Protein AF-A0A838R7B6-F1 (afdb_monomer_lite)

Structure (mmCIF, N/CA/C/O backbone):
data_AF-A0A838R7B6-F1
#
_entry.id   AF-A0A838R7B6-F1
#
loop_
_atom_site.group_PDB
_atom_site.id
_atom_site.type_symbol
_atom_site.label_atom_id
_atom_site.label_alt_id
_atom_site.label_comp_id
_atom_site.label_asym_id
_atom_site.label_entity_id
_atom_site.label_seq_id
_atom_site.pdbx_PDB_ins_code
_atom_site.Cartn_x
_atom_site.Cartn_y
_atom_site.Cartn_z
_atom_site.occupancy
_atom_site.B_iso_or_equiv
_atom_site.auth_seq_id
_atom_site.auth_comp_id
_atom_site.auth_asym_id
_atom_site.auth_atom_id
_atom_site.pdbx_PDB_model_num
ATOM 1 N N . MET A 1 1 ? -15.690 -4.966 -26.674 1.00 50.19 1 MET A N 1
ATOM 2 C CA . MET A 1 1 ? -14.755 -3.824 -26.614 1.00 50.19 1 MET A CA 1
ATOM 3 C C . MET A 1 1 ? -14.126 -3.841 -25.226 1.00 50.19 1 MET A C 1
ATOM 5 O O . MET A 1 1 ? -14.880 -3.675 -24.275 1.00 50.19 1 MET A O 1
ATOM 9 N N . PRO A 1 2 ? -12.830 -4.163 -25.083 1.00 49.69 2 PRO A N 1
ATOM 10 C CA . PRO A 1 2 ? -12.168 -4.172 -23.780 1.00 49.69 2 PRO A CA 1
ATOM 11 C C . PRO A 1 2 ? -11.951 -2.732 -23.287 1.00 49.69 2 PRO A C 1
ATOM 13 O O . PRO A 1 2 ? -11.841 -1.807 -24.093 1.00 49.69 2 PRO A O 1
ATOM 16 N N . LEU A 1 3 ? -11.970 -2.532 -21.968 1.00 55.59 3 LEU A N 1
ATOM 17 C CA . LEU A 1 3 ? -11.820 -1.220 -21.331 1.00 55.59 3 LEU A CA 1
ATOM 18 C C . LEU A 1 3 ? -10.361 -0.723 -21.442 1.00 55.59 3 LEU A C 1
ATOM 20 O O . LEU A 1 3 ? -9.445 -1.541 -21.375 1.00 55.59 3 LEU A O 1
ATOM 24 N N . PRO A 1 4 ? -10.113 0.597 -21.553 1.00 56.16 4 PRO A N 1
ATOM 25 C CA . PRO A 1 4 ? -8.783 1.178 -21.798 1.00 56.16 4 PRO A CA 1
ATOM 26 C C . PRO A 1 4 ? -7.809 1.104 -20.602 1.00 56.16 4 PRO A C 1
ATOM 28 O O . PRO A 1 4 ? -6.820 1.828 -20.564 1.00 56.16 4 PRO A O 1
ATOM 31 N N . THR A 1 5 ? -8.072 0.259 -19.605 1.00 57.22 5 THR A N 1
ATOM 32 C CA . THR A 1 5 ? -7.290 0.174 -18.360 1.00 57.22 5 THR A CA 1
ATOM 33 C C . THR A 1 5 ? -6.410 -1.072 -18.253 1.00 57.22 5 THR A C 1
ATOM 35 O O . THR A 1 5 ? -5.740 -1.234 -17.239 1.00 57.22 5 THR A O 1
ATOM 38 N N . GLU A 1 6 ? -6.370 -1.928 -19.280 1.00 53.50 6 GLU A N 1
ATOM 39 C CA . GLU A 1 6 ? -5.495 -3.115 -19.329 1.00 53.50 6 GLU A CA 1
ATOM 40 C C . GLU A 1 6 ? -4.292 -2.981 -20.278 1.00 53.50 6 GLU A C 1
ATOM 42 O O . GLU A 1 6 ? -3.620 -3.965 -20.561 1.00 53.50 6 GLU A O 1
ATOM 47 N N . ALA A 1 7 ? -3.923 -1.766 -20.698 1.00 53.91 7 ALA A N 1
ATOM 48 C CA . ALA A 1 7 ? -2.625 -1.502 -21.345 1.00 53.91 7 ALA A CA 1
ATOM 49 C C . ALA A 1 7 ? -1.447 -1.576 -20.337 1.00 53.91 7 ALA A C 1
ATOM 51 O O . ALA A 1 7 ? -0.487 -0.806 -20.377 1.00 53.91 7 ALA A O 1
ATOM 52 N N . GLY A 1 8 ? -1.557 -2.445 -19.331 1.00 58.91 8 GLY A N 1
ATOM 53 C CA . GLY A 1 8 ? -0.621 -2.560 -18.227 1.00 58.91 8 GLY A CA 1
ATOM 54 C C . GLY A 1 8 ? 0.554 -3.441 -18.621 1.00 58.91 8 GLY A C 1
ATOM 55 O O . GLY A 1 8 ? 0.429 -4.658 -18.680 1.00 58.91 8 GLY A O 1
ATOM 56 N N . HIS A 1 9 ? 1.717 -2.827 -18.822 1.00 60.31 9 HIS A N 1
ATOM 57 C CA . HIS A 1 9 ? 3.047 -3.454 -18.776 1.00 60.31 9 HIS A CA 1
ATOM 58 C C . HIS A 1 9 ? 3.456 -4.363 -19.945 1.00 60.31 9 HIS A C 1
ATOM 60 O O . HIS A 1 9 ? 4.614 -4.292 -20.354 1.00 60.31 9 HIS A O 1
ATOM 66 N N . SER A 1 10 ? 2.552 -5.153 -20.530 1.00 66.31 10 SER A N 1
ATOM 67 C CA . SER A 1 10 ? 2.878 -6.023 -21.675 1.00 66.31 10 SER A CA 1
ATOM 68 C C . SER A 1 10 ? 3.423 -5.225 -22.869 1.00 66.31 10 SER A C 1
ATOM 70 O O . SER A 1 10 ? 4.421 -5.610 -23.476 1.00 66.31 10 SER A O 1
ATOM 72 N N . GLU A 1 11 ? 2.847 -4.050 -23.130 1.00 73.69 11 GLU A N 1
ATOM 73 C CA . GLU A 1 11 ? 3.247 -3.157 -24.223 1.00 73.69 11 GLU A CA 1
ATOM 74 C C . GLU A 1 11 ? 4.658 -2.580 -24.045 1.00 73.69 11 GLU A C 1
ATOM 76 O O . GLU A 1 11 ? 5.338 -2.309 -25.031 1.00 73.69 11 GLU A O 1
ATOM 81 N N . LEU A 1 12 ? 5.141 -2.437 -22.804 1.00 76.94 12 LEU A N 1
ATOM 82 C CA . LEU A 1 12 ? 6.475 -1.891 -22.536 1.00 76.94 12 LEU A CA 1
ATOM 83 C C . LEU A 1 12 ? 7.582 -2.844 -22.996 1.00 76.94 12 LEU A C 1
ATOM 85 O O . LEU A 1 12 ? 8.628 -2.388 -23.448 1.00 76.94 12 LEU A O 1
ATOM 89 N N . SER A 1 13 ? 7.342 -4.157 -22.942 1.00 79.06 13 SER A N 1
ATOM 90 C CA . SER A 1 13 ? 8.319 -5.160 -23.384 1.00 79.06 13 SER A CA 1
ATOM 91 C C . SER A 1 13 ? 8.674 -5.037 -24.872 1.00 79.06 13 SER A C 1
ATOM 93 O O . SER A 1 13 ? 9.808 -5.317 -25.255 1.00 79.06 13 SER A O 1
ATOM 95 N N . ALA A 1 14 ? 7.746 -4.541 -25.699 1.00 82.88 14 ALA A N 1
ATOM 96 C CA . ALA A 1 14 ? 7.960 -4.343 -27.132 1.00 82.88 14 ALA A CA 1
ATOM 97 C C . ALA A 1 14 ? 9.038 -3.290 -27.443 1.00 82.88 14 ALA A C 1
ATOM 99 O O . ALA A 1 14 ? 9.562 -3.260 -28.555 1.00 82.88 14 ALA A O 1
ATOM 100 N N . PHE A 1 15 ? 9.380 -2.438 -26.472 1.00 85.62 15 PHE A N 1
ATOM 101 C CA . PHE A 1 15 ? 10.380 -1.387 -26.634 1.00 85.62 15 PHE A CA 1
ATOM 102 C C . PHE A 1 15 ? 11.775 -1.780 -26.111 1.00 85.62 15 PHE A C 1
ATOM 104 O O . PHE A 1 15 ? 12.711 -0.991 -26.251 1.00 85.62 15 PHE A O 1
ATOM 111 N N . ASN A 1 16 ? 11.950 -2.975 -25.526 1.00 88.44 16 ASN A N 1
ATOM 112 C CA . ASN A 1 16 ? 13.246 -3.436 -25.008 1.00 88.44 16 ASN A CA 1
ATOM 113 C C . ASN A 1 16 ? 14.301 -3.546 -26.116 1.00 88.44 16 ASN A C 1
ATOM 115 O O . ASN A 1 16 ? 14.054 -4.103 -27.183 1.00 88.44 16 ASN A O 1
ATOM 119 N N . GLY A 1 17 ? 15.497 -3.020 -25.853 1.00 88.19 17 GLY A N 1
ATOM 120 C CA . GLY A 1 17 ? 16.602 -2.968 -26.808 1.00 88.19 17 GLY A CA 1
ATOM 121 C C . GLY A 1 17 ? 16.557 -1.776 -27.770 1.00 88.19 17 GLY A C 1
ATOM 122 O O . GLY A 1 17 ? 17.510 -1.587 -28.527 1.00 88.19 17 GLY A O 1
ATOM 123 N N . LEU A 1 18 ? 15.507 -0.945 -27.740 1.00 92.69 18 LEU A N 1
ATOM 124 C CA . LEU A 1 18 ? 15.444 0.271 -28.553 1.00 92.69 18 LEU A CA 1
ATOM 125 C C . LEU A 1 18 ? 16.215 1.421 -27.897 1.00 92.69 18 LEU A C 1
ATOM 127 O O . LEU A 1 18 ? 16.094 1.681 -26.698 1.00 92.69 18 LEU A O 1
ATOM 131 N N . THR A 1 19 ? 16.973 2.157 -28.710 1.00 94.50 19 THR A N 1
ATOM 132 C CA . THR A 1 19 ? 17.619 3.403 -28.288 1.00 94.50 19 THR A CA 1
ATOM 133 C C . THR A 1 19 ? 16.595 4.530 -28.251 1.00 94.50 19 THR A C 1
ATOM 135 O O . THR A 1 19 ? 15.920 4.813 -29.242 1.00 94.50 19 THR A O 1
ATOM 138 N N . THR A 1 20 ? 16.487 5.193 -27.106 1.00 89.56 20 THR A N 1
ATOM 139 C CA . THR A 1 20 ? 15.573 6.320 -26.913 1.00 89.56 20 THR A CA 1
ATOM 140 C C . THR A 1 20 ? 16.145 7.620 -27.485 1.00 89.56 20 THR A C 1
ATOM 142 O O . THR A 1 20 ? 17.341 7.737 -27.747 1.00 89.56 20 THR A O 1
ATOM 145 N N . ALA A 1 21 ? 15.304 8.652 -27.614 1.00 91.50 21 ALA A N 1
ATOM 146 C CA . ALA A 1 21 ? 15.740 9.996 -28.016 1.00 91.50 21 ALA A CA 1
ATOM 147 C C . ALA A 1 21 ? 16.733 10.645 -27.027 1.00 91.50 21 ALA A C 1
ATOM 149 O O . ALA A 1 21 ? 17.416 11.602 -27.376 1.00 91.50 21 ALA A O 1
ATOM 150 N N . ALA A 1 22 ? 16.826 10.115 -25.804 1.00 92.44 22 ALA A N 1
ATOM 151 C CA . ALA A 1 22 ? 17.814 10.504 -24.803 1.00 92.44 22 ALA A CA 1
ATOM 152 C C . ALA A 1 22 ? 19.099 9.646 -24.867 1.00 92.44 22 ALA A C 1
ATOM 154 O O . ALA A 1 22 ? 19.911 9.689 -23.946 1.00 92.44 22 ALA A O 1
ATOM 155 N N . SER A 1 23 ? 19.287 8.872 -25.945 1.00 91.44 23 SER A N 1
ATOM 156 C CA . SER A 1 23 ? 20.491 8.086 -26.259 1.00 91.44 23 SER A CA 1
ATOM 157 C C . SER A 1 23 ? 20.841 6.967 -25.270 1.00 91.44 23 SER A C 1
ATOM 159 O O . SER A 1 23 ? 21.978 6.500 -25.251 1.00 91.44 23 SER A O 1
ATOM 161 N N . TYR A 1 24 ? 19.875 6.500 -24.478 1.00 90.31 24 TYR A N 1
ATOM 162 C CA . TYR A 1 24 ? 20.007 5.272 -23.688 1.00 90.31 24 TYR A CA 1
ATOM 163 C C . TYR A 1 24 ? 19.168 4.144 -24.294 1.00 90.31 24 TYR A C 1
ATOM 165 O O . TYR A 1 24 ? 18.137 4.400 -24.921 1.00 90.31 24 TYR A O 1
ATOM 173 N N . THR A 1 25 ? 19.593 2.901 -24.078 1.00 93.06 25 THR A N 1
ATOM 174 C CA . THR A 1 25 ? 18.841 1.703 -24.468 1.00 93.06 25 THR A CA 1
ATOM 175 C C . THR A 1 25 ? 17.766 1.413 -23.432 1.00 93.06 25 THR A C 1
ATOM 177 O O . THR A 1 25 ? 18.069 1.290 -22.245 1.00 93.06 25 THR A O 1
ATOM 180 N N . PHE A 1 26 ? 16.513 1.322 -23.865 1.00 89.94 26 PHE A N 1
ATOM 181 C CA . PHE A 1 26 ? 15.417 0.920 -22.994 1.00 89.94 26 PHE A CA 1
ATOM 182 C C . PHE A 1 26 ? 15.524 -0.578 -22.674 1.00 89.94 26 PHE A C 1
ATOM 184 O 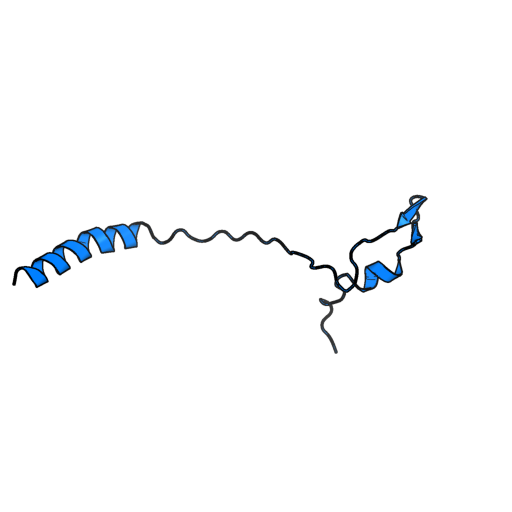O . PHE A 1 26 ? 15.639 -1.395 -23.584 1.00 89.94 26 PHE A O 1
ATOM 191 N N . ASP A 1 27 ? 15.494 -0.930 -21.389 1.00 87.44 27 ASP A N 1
ATOM 192 C CA . ASP A 1 27 ? 15.574 -2.311 -20.905 1.00 87.44 27 ASP A CA 1
ATOM 193 C C . ASP A 1 27 ? 14.642 -2.501 -19.694 1.00 87.44 27 ASP A C 1
ATOM 195 O O . ASP A 1 27 ? 14.976 -2.192 -18.549 1.00 87.44 27 ASP A O 1
ATOM 199 N N . SER A 1 28 ? 13.412 -2.928 -19.966 1.00 80.19 28 SER A N 1
ATOM 200 C CA . SER A 1 28 ? 12.378 -3.231 -18.979 1.00 80.19 28 SER A CA 1
ATOM 201 C C . SER A 1 28 ? 12.527 -4.658 -18.464 1.00 80.19 28 SER A C 1
ATOM 203 O O . SER A 1 28 ? 12.385 -5.619 -19.221 1.00 80.19 28 SER A O 1
ATOM 205 N N . GLN A 1 29 ? 12.698 -4.796 -17.148 1.00 76.12 29 GLN A N 1
ATOM 206 C CA . GLN A 1 29 ? 12.691 -6.089 -16.450 1.00 76.12 29 GLN A CA 1
ATOM 207 C C . GLN A 1 29 ? 11.279 -6.595 -16.103 1.00 76.12 29 GLN A C 1
ATOM 209 O O . GLN A 1 29 ? 11.144 -7.654 -15.494 1.00 76.12 29 GLN A O 1
ATOM 214 N N . LEU A 1 30 ? 10.218 -5.870 -16.486 1.00 73.12 30 LEU A N 1
ATOM 215 C CA . LEU A 1 30 ? 8.835 -6.342 -16.356 1.00 73.12 30 LEU A CA 1
ATOM 216 C C . LEU A 1 30 ? 8.561 -7.374 -17.460 1.00 73.12 30 LEU A C 1
ATOM 218 O O . LEU A 1 30 ? 8.132 -7.032 -18.562 1.00 73.12 30 LEU A O 1
ATOM 222 N N . THR A 1 31 ? 8.876 -8.632 -17.166 1.00 67.75 31 THR A N 1
ATOM 223 C CA . THR A 1 31 ? 8.597 -9.799 -18.013 1.00 67.75 31 THR A CA 1
ATOM 224 C C . THR A 1 31 ? 7.192 -10.336 -17.722 1.00 67.75 31 THR A C 1
ATOM 226 O O . THR A 1 31 ? 6.641 -10.107 -16.649 1.00 67.75 31 THR A O 1
ATOM 229 N N . ALA A 1 32 ? 6.600 -11.054 -18.682 1.00 66.19 32 ALA A N 1
ATOM 230 C CA . ALA A 1 32 ? 5.237 -11.587 -18.589 1.00 66.19 32 ALA A CA 1
ATOM 231 C C . ALA A 1 32 ? 4.964 -12.444 -17.329 1.00 66.19 32 ALA A C 1
ATOM 233 O O . ALA A 1 32 ? 3.822 -12.505 -16.892 1.00 66.19 32 ALA A O 1
ATOM 234 N N . ASP A 1 33 ? 6.004 -13.025 -16.719 1.00 64.44 33 ASP A N 1
ATOM 235 C CA . ASP A 1 33 ? 5.921 -13.880 -15.524 1.00 64.44 33 ASP A CA 1
ATOM 236 C C . ASP A 1 33 ? 6.485 -13.227 -14.243 1.00 64.44 33 ASP A C 1
ATOM 238 O O . ASP A 1 33 ? 6.799 -13.916 -13.272 1.00 64.44 33 ASP A O 1
ATOM 242 N N . THR A 1 34 ? 6.671 -11.902 -14.219 1.00 64.19 34 THR A N 1
ATOM 243 C CA . THR A 1 34 ? 7.126 -11.197 -13.007 1.00 64.19 34 THR A CA 1
ATOM 244 C C . THR A 1 34 ? 5.945 -10.650 -12.214 1.00 64.19 34 THR A C 1
ATOM 246 O O . THR A 1 34 ? 5.176 -9.841 -12.732 1.00 64.19 34 THR A O 1
ATOM 249 N N . ASP A 1 35 ? 5.828 -11.041 -10.942 1.00 71.12 35 ASP A N 1
ATOM 250 C CA . ASP A 1 35 ? 4.798 -10.511 -10.045 1.00 71.12 35 ASP A CA 1
ATOM 251 C C . ASP A 1 35 ? 5.023 -9.016 -9.772 1.00 71.12 35 ASP A C 1
ATOM 253 O O . ASP A 1 35 ? 5.990 -8.609 -9.120 1.00 71.12 35 ASP A O 1
ATOM 257 N N . ILE A 1 36 ? 4.096 -8.178 -10.243 1.00 72.12 36 ILE A N 1
ATOM 258 C CA . ILE A 1 36 ? 4.105 -6.734 -9.990 1.00 72.12 36 ILE A CA 1
ATOM 259 C C . ILE A 1 36 ? 3.273 -6.442 -8.738 1.00 72.12 36 ILE A C 1
ATOM 261 O O . ILE A 1 36 ? 2.042 -6.378 -8.774 1.00 72.12 36 ILE A O 1
ATOM 265 N N . TYR A 1 37 ? 3.952 -6.204 -7.618 1.00 75.62 37 TYR A N 1
ATOM 266 C CA . TYR A 1 37 ? 3.297 -5.828 -6.367 1.00 75.62 37 TYR A CA 1
ATOM 267 C C . TYR A 1 37 ? 2.888 -4.352 -6.385 1.00 75.62 37 TYR A C 1
ATOM 269 O O . TYR A 1 37 ? 3.711 -3.447 -6.240 1.00 75.62 37 TYR A O 1
ATOM 277 N N . ARG A 1 38 ? 1.586 -4.092 -6.530 1.00 77.31 38 ARG A N 1
ATOM 278 C CA . ARG A 1 38 ? 1.018 -2.748 -6.368 1.00 77.31 38 ARG A CA 1
ATOM 279 C C . ARG A 1 38 ? 0.762 -2.481 -4.890 1.00 77.31 38 ARG A C 1
ATOM 281 O O . ARG A 1 38 ? -0.184 -3.006 -4.311 1.00 77.31 38 ARG A O 1
ATOM 288 N N . ILE A 1 39 ? 1.602 -1.649 -4.286 1.00 82.44 39 ILE A N 1
ATOM 289 C CA . ILE A 1 39 ? 1.446 -1.237 -2.890 1.00 82.44 39 ILE A CA 1
ATOM 290 C C . ILE A 1 39 ? 0.448 -0.077 -2.836 1.00 82.44 39 ILE A C 1
ATOM 292 O O . ILE A 1 39 ? 0.655 0.958 -3.467 1.00 82.44 39 ILE A O 1
ATOM 296 N N . SER A 1 40 ? -0.633 -0.242 -2.074 1.00 81.56 40 SER A N 1
ATOM 297 C CA . SER A 1 40 ? -1.606 0.818 -1.801 1.00 81.56 40 SER A CA 1
ATOM 298 C C . SER A 1 40 ? -1.731 1.052 -0.304 1.00 81.56 40 SER A C 1
ATOM 300 O O . SER A 1 40 ? -1.836 0.098 0.466 1.00 81.56 40 SER A O 1
ATOM 302 N N . PHE A 1 41 ? -1.787 2.317 0.096 1.00 86.44 41 PHE A N 1
ATOM 303 C CA . PHE A 1 41 ? -2.026 2.702 1.480 1.00 86.44 41 PHE A CA 1
ATOM 304 C C . PHE A 1 41 ? -3.484 3.108 1.651 1.00 86.44 41 PHE A C 1
ATOM 306 O O . PHE A 1 41 ? -4.024 3.871 0.851 1.00 86.44 41 PHE A O 1
ATOM 313 N N . ALA A 1 42 ? -4.107 2.612 2.712 1.00 87.12 42 ALA A N 1
ATOM 314 C CA . ALA A 1 42 ? -5.429 3.036 3.131 1.00 87.12 42 ALA A CA 1
ATOM 315 C C . ALA A 1 42 ? -5.366 3.437 4.601 1.00 87.12 42 ALA A C 1
ATOM 317 O O . ALA A 1 42 ? -4.767 2.739 5.420 1.00 87.12 42 ALA A O 1
ATOM 318 N N . VAL A 1 43 ? -5.995 4.563 4.934 1.00 87.56 43 VAL A N 1
ATOM 319 C CA . VAL A 1 43 ? -6.253 4.904 6.331 1.00 87.56 43 VAL A CA 1
ATOM 320 C C . VAL A 1 43 ? -7.385 4.002 6.796 1.00 87.56 43 VAL A C 1
ATOM 322 O O . VAL A 1 43 ? -8.512 4.116 6.318 1.00 87.56 43 VAL A O 1
ATOM 325 N N . VAL A 1 44 ? -7.075 3.082 7.703 1.00 81.88 44 VAL A N 1
ATOM 326 C CA . VAL A 1 44 ? -8.084 2.251 8.358 1.00 81.88 44 VAL A CA 1
ATOM 327 C C . VAL A 1 44 ? -8.598 3.041 9.559 1.00 81.88 44 VAL A C 1
ATOM 329 O O . VAL A 1 44 ? -7.787 3.386 10.422 1.00 81.88 44 VAL A O 1
ATOM 332 N N . PRO A 1 45 ? -9.904 3.363 9.632 1.00 80.62 45 PRO A N 1
ATOM 333 C CA . PRO A 1 45 ? -10.465 3.977 10.825 1.00 80.62 45 PRO A CA 1
ATOM 334 C C . PRO A 1 45 ? -10.145 3.114 12.042 1.00 80.62 45 PRO A C 1
ATOM 336 O O . PRO A 1 45 ? -10.320 1.893 11.996 1.00 80.62 45 PRO A O 1
ATOM 339 N N . GLU A 1 46 ? -9.677 3.738 13.122 1.00 80.81 46 GLU A N 1
ATOM 340 C CA . GLU A 1 46 ? -9.449 3.007 14.362 1.00 80.81 46 GLU A CA 1
ATOM 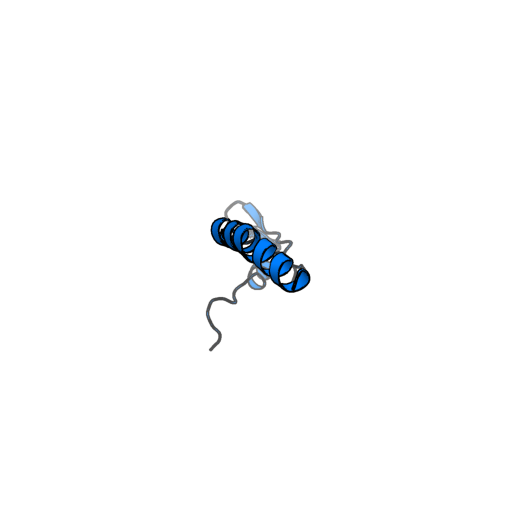341 C C . GLU A 1 46 ? -10.755 2.309 14.774 1.00 80.81 46 GLU A C 1
ATOM 343 O O . GLU A 1 46 ? -11.825 2.934 14.715 1.00 80.81 46 GLU A O 1
ATOM 348 N N . PRO A 1 47 ? -10.706 1.026 15.192 1.00 74.75 47 PRO A N 1
ATOM 349 C CA . PRO A 1 47 ? -11.856 0.399 15.824 1.00 74.75 47 PRO A CA 1
ATOM 350 C C . PRO A 1 47 ?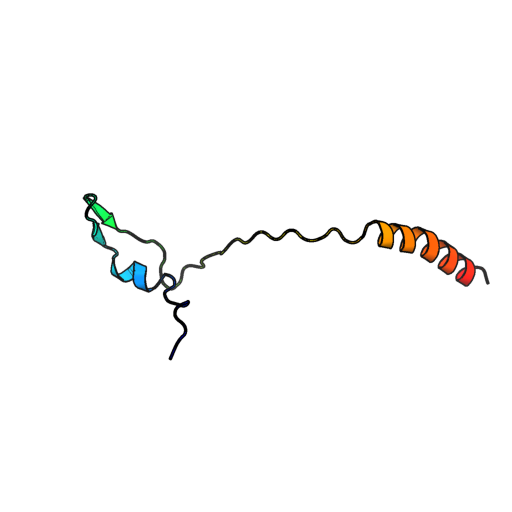 -12.287 1.333 16.942 1.00 74.75 47 PRO A C 1
ATOM 352 O O . PRO A 1 47 ? -11.440 1.722 17.741 1.00 74.75 47 PRO A O 1
ATOM 355 N N . SER A 1 48 ? -13.556 1.747 16.976 1.00 83.62 48 SER A N 1
ATOM 356 C CA . SER A 1 48 ? -13.976 2.813 17.884 1.00 83.62 48 SER A CA 1
ATOM 357 C C . SER A 1 48 ? -13.586 2.447 19.317 1.00 83.62 48 SER A C 1
ATOM 359 O O . SER A 1 48 ? -14.236 1.608 19.947 1.00 83.62 48 SER A O 1
ATOM 361 N N . SER A 1 49 ? -12.521 3.067 19.828 1.00 83.38 49 SER A N 1
ATOM 362 C CA . SER A 1 49 ? -11.978 2.794 21.160 1.00 83.38 49 SER A CA 1
ATOM 363 C C . SER A 1 49 ? -13.054 3.013 22.218 1.00 83.38 49 SER A C 1
ATOM 365 O O . SER A 1 49 ? -13.159 2.257 23.178 1.00 83.38 49 SER A O 1
ATOM 367 N N . ALA A 1 50 ? -13.954 3.966 21.962 1.00 82.75 50 ALA A N 1
ATOM 368 C CA . ALA A 1 50 ? -15.169 4.185 22.732 1.00 82.75 50 ALA A CA 1
ATOM 369 C C . ALA A 1 50 ? -16.082 2.947 22.805 1.00 82.75 50 ALA A C 1
ATOM 371 O O . ALA A 1 50 ? -16.574 2.633 23.885 1.00 82.75 50 ALA A O 1
ATOM 372 N N . ALA A 1 51 ? -16.290 2.210 21.708 1.00 87.00 51 ALA A N 1
ATOM 373 C CA . ALA A 1 51 ? -17.093 0.986 21.739 1.00 87.00 51 ALA A CA 1
ATOM 374 C C . ALA A 1 51 ? -16.389 -0.150 22.483 1.00 87.00 51 ALA A C 1
ATOM 376 O O . ALA A 1 51 ? -17.056 -0.886 23.200 1.00 87.00 51 ALA A O 1
ATOM 377 N N . LEU A 1 52 ? -15.063 -0.282 22.372 1.00 89.06 52 LEU A N 1
ATOM 378 C CA . LEU A 1 52 ? -14.312 -1.283 23.141 1.00 89.06 52 LEU A CA 1
ATOM 379 C C . LEU A 1 52 ? -14.343 -0.973 24.642 1.00 89.06 52 LEU A C 1
ATOM 381 O O . LEU A 1 52 ? -14.590 -1.866 25.454 1.00 89.06 52 LEU A O 1
ATOM 385 N N . ILE A 1 53 ? -14.171 0.299 25.008 1.00 91.56 53 ILE A N 1
ATOM 386 C CA . ILE A 1 53 ? -14.290 0.772 26.391 1.00 91.56 53 ILE A CA 1
ATOM 387 C C . ILE A 1 53 ? -15.714 0.556 26.907 1.00 91.56 53 ILE A C 1
ATOM 389 O O . ILE A 1 53 ? -15.883 0.038 28.007 1.00 91.56 53 ILE A O 1
ATOM 393 N N . ALA A 1 54 ? -16.743 0.890 26.124 1.00 90.75 54 ALA A N 1
ATOM 394 C CA . ALA A 1 54 ? -18.133 0.660 26.506 1.00 90.75 54 ALA A CA 1
ATOM 395 C C . ALA A 1 54 ? -18.438 -0.841 26.654 1.00 90.75 54 ALA A C 1
ATOM 397 O O . ALA A 1 54 ? -19.053 -1.259 27.636 1.00 90.75 54 ALA A O 1
ATOM 398 N N . LEU A 1 55 ? -17.965 -1.674 25.727 1.00 93.38 55 LEU A N 1
ATOM 399 C CA . LEU A 1 55 ? -18.154 -3.121 25.771 1.00 93.38 55 LEU A CA 1
ATOM 400 C C . LEU A 1 55 ? -17.473 -3.739 26.997 1.00 93.38 55 LEU A C 1
ATOM 402 O O . LEU A 1 55 ? -18.082 -4.560 27.679 1.00 93.38 55 LEU A O 1
ATOM 406 N N . GLY A 1 56 ? -16.249 -3.324 27.324 1.00 92.19 56 GLY A N 1
ATOM 407 C CA . GLY A 1 56 ? -15.560 -3.761 28.539 1.00 92.19 56 GLY A CA 1
ATOM 408 C C . GLY A 1 56 ? -16.233 -3.236 29.810 1.00 92.19 56 GLY A C 1
ATOM 409 O O . GLY A 1 56 ? -16.533 -4.007 30.722 1.00 92.19 56 GLY A O 1
ATOM 410 N N . GLY A 1 57 ? -16.529 -1.937 29.848 1.00 95.06 57 GLY A N 1
ATOM 411 C CA . GLY A 1 57 ? -17.086 -1.242 31.006 1.00 95.06 57 GLY A CA 1
ATOM 412 C C . GLY A 1 57 ? -18.493 -1.701 31.383 1.00 95.06 57 GLY A C 1
ATOM 413 O O . GLY A 1 57 ? -18.790 -1.826 32.568 1.00 95.06 57 GLY A O 1
ATOM 414 N N . PHE A 1 58 ? -19.343 -2.014 30.402 1.00 94.12 58 PHE A N 1
ATOM 415 C CA . PHE A 1 58 ? -20.711 -2.483 30.648 1.00 94.12 58 PHE A CA 1
ATOM 416 C C . PHE A 1 58 ? -20.864 -4.000 30.498 1.00 94.12 58 PHE A C 1
ATOM 418 O O . PHE A 1 58 ? -21.596 -4.626 31.268 1.00 94.12 58 PHE A O 1
ATOM 425 N N . GLY A 1 59 ? -20.162 -4.624 29.554 1.00 92.50 59 GLY A N 1
ATOM 426 C CA . GLY A 1 59 ? -20.281 -6.056 29.280 1.00 92.50 59 GLY A CA 1
ATOM 427 C C . GLY A 1 59 ? -19.748 -6.929 30.414 1.00 92.50 59 GLY A C 1
ATOM 428 O O . GLY A 1 59 ? -20.433 -7.864 30.834 1.00 92.50 59 GLY A O 1
ATOM 429 N N . LEU A 1 60 ? -18.578 -6.603 30.976 1.00 93.75 60 LEU A N 1
ATOM 430 C CA . LEU A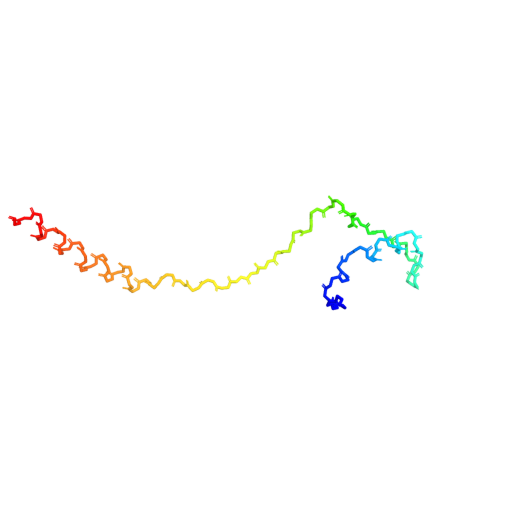 1 60 ? -17.979 -7.367 32.078 1.00 93.75 60 LEU A CA 1
ATOM 431 C C . LEU A 1 60 ? -18.853 -7.405 33.349 1.00 93.75 60 LEU A C 1
ATOM 433 O O . LEU A 1 60 ? -19.094 -8.506 33.860 1.00 93.75 60 LEU A O 1
ATOM 437 N N . PRO A 1 61 ? -19.378 -6.278 33.875 1.00 93.88 61 PRO A N 1
ATOM 438 C CA . PRO A 1 61 ? -20.242 -6.322 35.054 1.00 93.88 61 PRO A CA 1
ATOM 439 C C . PRO A 1 61 ? -21.577 -7.027 34.789 1.00 93.88 61 PRO A C 1
ATOM 441 O O . PRO A 1 61 ? -22.073 -7.724 35.679 1.00 93.88 61 PRO A O 1
ATOM 444 N N . VAL A 1 62 ? -22.147 -6.915 33.583 1.00 93.56 62 VAL A N 1
ATOM 445 C CA . VAL A 1 62 ? -23.357 -7.667 33.203 1.00 93.56 62 VAL A CA 1
ATOM 446 C C . VAL A 1 62 ? -23.083 -9.171 33.205 1.00 93.56 62 VAL A C 1
ATOM 448 O O . VAL A 1 62 ? -23.856 -9.929 33.797 1.00 93.56 62 VAL A O 1
ATOM 451 N N . LEU A 1 63 ? -21.967 -9.611 32.617 1.00 93.25 63 LEU A N 1
ATOM 452 C CA . LEU A 1 63 ? -21.575 -11.022 32.609 1.00 93.25 63 LEU A CA 1
ATOM 453 C C . LEU A 1 63 ? -21.352 -11.555 34.030 1.00 93.25 63 LEU A C 1
ATOM 455 O O . LEU A 1 63 ? -21.811 -12.646 34.367 1.00 93.25 63 LEU A O 1
ATOM 459 N N . ARG A 1 64 ? -20.691 -10.766 34.884 1.00 93.19 64 ARG A N 1
ATOM 460 C CA . ARG A 1 64 ? -20.433 -11.126 36.284 1.00 93.19 64 ARG A CA 1
ATOM 461 C C . ARG A 1 64 ? -21.726 -11.266 37.089 1.00 93.19 64 ARG A C 1
ATOM 463 O O . ARG A 1 64 ? -21.864 -12.227 37.837 1.00 93.19 64 ARG A O 1
ATOM 470 N N . ARG A 1 65 ? -22.693 -10.360 36.906 1.00 90.38 65 ARG A N 1
ATOM 471 C CA . ARG A 1 65 ? -24.011 -10.440 37.566 1.00 90.38 65 ARG A CA 1
ATOM 472 C C . ARG A 1 65 ? -24.818 -11.659 37.128 1.00 90.38 65 ARG A C 1
ATOM 474 O O . ARG A 1 65 ? -25.521 -12.226 37.953 1.00 90.38 65 ARG A O 1
ATOM 481 N N . ARG A 1 66 ? -24.714 -12.063 35.859 1.00 89.38 66 ARG A N 1
ATOM 482 C CA . ARG A 1 66 ? -25.375 -13.274 35.344 1.00 89.38 66 ARG A CA 1
ATOM 483 C C . ARG A 1 66 ? -24.781 -14.568 35.897 1.00 89.38 66 ARG A C 1
ATOM 485 O O . ARG A 1 66 ? -25.497 -15.548 35.957 1.00 89.38 66 ARG A O 1
ATOM 492 N N . ARG A 1 67 ? -23.495 -14.573 36.267 1.00 88.19 67 ARG A N 1
ATOM 493 C CA . ARG A 1 67 ? -22.825 -15.735 36.882 1.00 88.19 67 ARG A CA 1
ATOM 494 C C . ARG A 1 67 ? -23.026 -15.835 38.396 1.00 88.19 67 ARG A C 1
ATOM 496 O O . ARG A 1 67 ? -22.797 -16.895 38.956 1.00 88.19 67 ARG A O 1
ATOM 503 N N . ALA A 1 68 ? -23.349 -14.722 39.054 1.00 85.00 68 ALA A N 1
ATOM 504 C CA . ALA A 1 68 ? -23.562 -14.655 40.502 1.00 85.00 68 ALA A CA 1
ATOM 505 C C . ALA A 1 68 ? -25.038 -14.829 40.913 1.00 85.00 68 ALA A C 1
ATOM 507 O O . ALA A 1 68 ? -25.332 -14.864 42.105 1.00 85.00 68 ALA A O 1
ATOM 508 N N . ARG A 1 69 ? -25.947 -14.870 39.934 1.00 66.19 69 ARG A N 1
ATOM 509 C CA . ARG A 1 69 ? -27.329 -15.334 40.078 1.00 66.19 69 ARG A CA 1
ATOM 510 C C . ARG A 1 69 ? -27.389 -16.794 39.667 1.00 66.19 69 ARG A C 1
ATOM 512 O O . ARG A 1 69 ? -28.200 -17.511 40.279 1.00 66.19 69 ARG A O 1
#

Secondary structure (DSSP, 8-state):
---TT---SHHHHTTTTPBPTTS-B------TT----------PPPP-HHHHHHHHHHHHHHHHHHH--

Radius of gyration: 28.26 Å; chains: 1; bounding box: 48×26×69 Å

pLDDT: mean 80.33, std 12.85, range [49.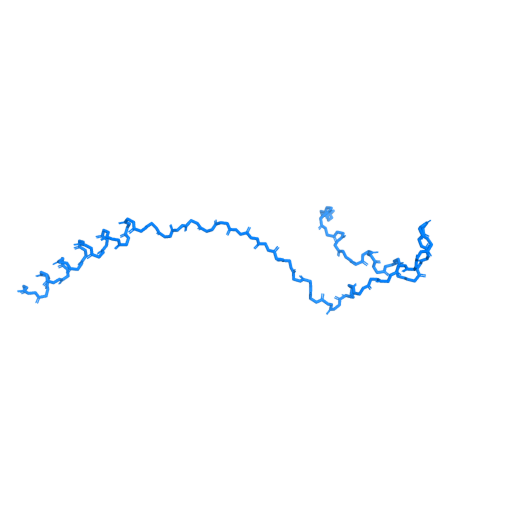69, 95.06]

Sequence (69 aa):
MPLPTEAGHSELSAFNGLTTAASYTFDSQLTADTDIYRISFAVVPEPSSAALI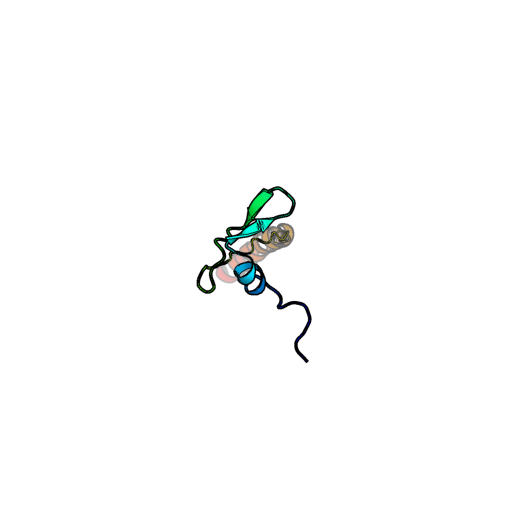ALGGFGLPVLRRRRAR

Foldseek 3Di:
DDDPPPPPDPVLVVQAQPQDPVRDGDHDPSDPPDDDDDDDDDDDPDPPVVVVCVCCVPVVVVVVVVVVD